Protein AF-A0A938CZS0-F1 (afdb_monomer)

Sequence (83 aa):
MTSPATPYPSGSAAFPHRDLLGVGGLAPHEILYLLDEAEQWVEFNRLSQKHDDRLAGLTVINAFFENSTRTLLSFEIAGKRLG

Mean predicted aligned error: 5.03 Å

pLDDT: mean 90.55, std 10.77, range [39.03, 97.62]

Structure (mmCIF, N/CA/C/O backbone):
data_AF-A0A938CZS0-F1
#
_entry.id   AF-A0A938CZS0-F1
#
loop_
_atom_site.group_PDB
_atom_site.id
_atom_site.type_symbol
_atom_site.label_atom_id
_atom_site.label_alt_id
_atom_site.label_comp_id
_atom_site.label_asym_id
_atom_site.label_entity_id
_atom_site.label_seq_id
_atom_site.pdbx_PDB_ins_code
_atom_site.Cartn_x
_atom_site.Cartn_y
_atom_site.Cartn_z
_atom_site.occupancy
_atom_site.B_iso_or_equiv
_atom_site.auth_seq_id
_atom_site.auth_comp_id
_atom_site.auth_asym_id
_atom_site.auth_atom_id
_atom_site.pdbx_PDB_model_num
ATOM 1 N N . MET A 1 1 ? -21.685 18.808 -19.685 1.00 39.03 1 MET A N 1
ATOM 2 C CA . MET A 1 1 ? -20.579 18.804 -18.708 1.00 39.03 1 MET A CA 1
ATOM 3 C C . MET A 1 1 ? -19.830 17.502 -18.904 1.00 39.03 1 MET A C 1
ATOM 5 O O . MET A 1 1 ? -20.337 16.456 -18.530 1.00 39.03 1 MET A O 1
ATOM 9 N N . THR A 1 2 ? -18.729 17.542 -19.646 1.00 42.53 2 THR A N 1
ATOM 10 C CA . THR A 1 2 ? -17.942 16.362 -20.018 1.00 42.53 2 THR A CA 1
ATOM 11 C C . THR A 1 2 ? -17.124 15.939 -18.803 1.00 42.53 2 THR A C 1
ATOM 13 O O . THR A 1 2 ? -16.302 16.719 -18.330 1.00 42.53 2 THR A O 1
ATOM 16 N N . SER A 1 3 ? -17.372 14.741 -18.273 1.00 50.91 3 SER A N 1
ATOM 17 C CA . SER A 1 3 ? -16.456 14.115 -17.314 1.00 50.91 3 SER A CA 1
ATOM 18 C C . SER A 1 3 ? -15.073 14.045 -17.976 1.00 50.91 3 SER A C 1
ATOM 20 O O . SER A 1 3 ? -15.025 13.660 -19.151 1.00 50.91 3 SER A O 1
ATOM 22 N N . PRO A 1 4 ? -13.965 14.439 -17.320 1.00 60.09 4 PRO A N 1
ATOM 23 C CA . PRO A 1 4 ? -12.652 14.212 -17.905 1.00 60.09 4 PRO A CA 1
ATOM 24 C C . PRO A 1 4 ? -12.502 12.705 -18.126 1.00 60.09 4 PRO A C 1
ATOM 26 O O . PRO A 1 4 ? -12.789 11.912 -17.229 1.00 60.09 4 PRO A O 1
ATOM 29 N N . ALA A 1 5 ? -12.134 12.308 -19.343 1.00 74.12 5 ALA A N 1
ATOM 30 C CA . ALA A 1 5 ? -11.800 10.922 -19.619 1.00 74.12 5 ALA A CA 1
ATOM 31 C C . ALA A 1 5 ? -10.585 10.571 -18.754 1.00 74.12 5 ALA A C 1
ATOM 33 O O . ALA A 1 5 ? -9.532 11.198 -18.889 1.00 74.12 5 ALA A O 1
ATOM 34 N N . THR A 1 6 ? -10.746 9.630 -17.829 1.00 81.69 6 THR A N 1
ATOM 35 C CA . THR A 1 6 ? -9.645 9.143 -17.002 1.00 81.69 6 THR A CA 1
ATOM 36 C C . THR A 1 6 ? -8.566 8.530 -17.902 1.00 81.69 6 THR A C 1
ATOM 38 O O . THR A 1 6 ? -8.897 7.881 -18.898 1.00 81.69 6 THR A O 1
ATOM 41 N N . PRO A 1 7 ? -7.269 8.735 -17.605 1.00 91.62 7 PRO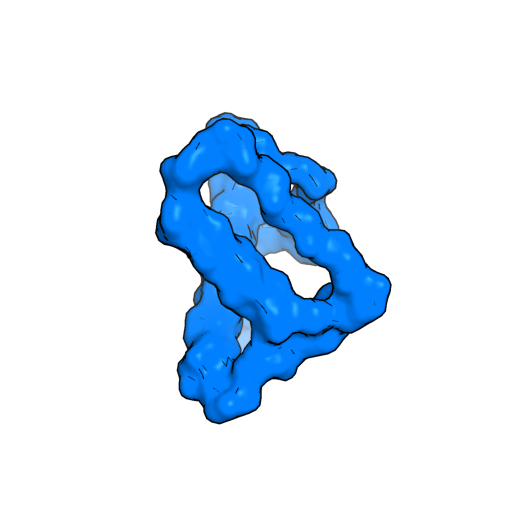 A N 1
ATOM 42 C CA . PRO A 1 7 ? -6.173 8.333 -18.490 1.00 91.62 7 PRO A CA 1
ATOM 43 C C . PRO A 1 7 ? -5.863 6.823 -18.446 1.00 91.62 7 PRO A C 1
ATOM 45 O O . PRO A 1 7 ? -4.826 6.397 -18.950 1.00 91.62 7 PRO A O 1
ATOM 48 N N . TYR A 1 8 ? -6.738 6.016 -17.844 1.00 95.06 8 TYR A N 1
ATOM 49 C CA . TYR A 1 8 ? -6.620 4.568 -17.675 1.00 95.06 8 TYR A CA 1
ATOM 50 C C . TYR A 1 8 ? -7.938 3.868 -18.048 1.00 95.06 8 TYR A C 1
ATOM 52 O O . TYR A 1 8 ? -9.013 4.463 -17.936 1.00 95.06 8 TYR A O 1
ATOM 60 N N . PRO A 1 9 ? -7.878 2.608 -18.517 1.00 93.75 9 PRO A N 1
ATOM 61 C CA . PRO A 1 9 ? -9.069 1.828 -18.849 1.00 93.75 9 PRO A CA 1
ATOM 62 C C . PRO A 1 9 ? -9.918 1.539 -17.599 1.00 93.75 9 PRO A C 1
ATOM 64 O O . PRO A 1 9 ? -9.451 1.656 -16.474 1.00 93.75 9 PRO A O 1
ATOM 67 N N . SER A 1 10 ? -11.185 1.162 -17.780 1.00 90.81 10 SER A N 1
ATOM 68 C CA . SER A 1 10 ? -12.099 0.900 -16.659 1.00 90.81 10 SER A CA 1
ATOM 69 C C . SER A 1 10 ? -11.942 -0.505 -16.064 1.00 90.81 10 SER A C 1
ATOM 71 O O . SER A 1 10 ? -11.576 -1.458 -16.755 1.00 90.81 10 SER A O 1
ATOM 73 N N . GLY A 1 11 ? -12.322 -0.654 -14.792 1.00 88.75 11 GLY A N 1
ATOM 74 C CA . GLY A 1 11 ? -12.356 -1.945 -14.103 1.00 88.75 11 GLY A CA 1
ATOM 75 C C . GLY A 1 11 ? -10.961 -2.528 -13.872 1.00 88.75 11 GLY A C 1
ATOM 76 O O . GLY A 1 11 ? -9.992 -1.797 -13.696 1.00 88.75 11 GLY A O 1
ATOM 77 N N . SER A 1 12 ? -10.845 -3.857 -13.895 1.00 89.94 12 SER A N 1
ATOM 78 C CA . SER A 1 12 ? -9.573 -4.553 -13.645 1.00 89.94 12 SER A CA 1
ATOM 79 C C . SER A 1 12 ? -8.491 -4.265 -14.687 1.00 89.94 12 SER A C 1
ATOM 81 O O . SER A 1 12 ? -7.319 -4.498 -14.420 1.00 89.94 12 SER A O 1
ATOM 83 N N . ALA A 1 13 ? -8.851 -3.736 -15.859 1.00 93.62 13 ALA A N 1
ATOM 84 C CA . ALA A 1 13 ? -7.870 -3.328 -16.856 1.00 93.62 13 ALA A CA 1
ATOM 85 C C . ALA A 1 13 ? -7.023 -2.129 -16.390 1.00 93.62 13 ALA A C 1
ATOM 87 O O . ALA A 1 13 ? -5.932 -1.945 -16.917 1.00 93.62 13 ALA A O 1
ATOM 88 N N . ALA A 1 14 ? -7.506 -1.324 -15.430 1.00 95.62 14 ALA A N 1
ATOM 89 C CA . ALA A 1 14 ? -6.773 -0.170 -14.895 1.00 95.62 14 ALA A CA 1
ATOM 90 C C . ALA A 1 14 ? -5.524 -0.581 -14.100 1.00 95.62 14 ALA A C 1
ATOM 92 O O . ALA A 1 14 ? -4.545 0.160 -14.034 1.00 95.62 14 ALA A O 1
ATOM 93 N N . PHE A 1 15 ? -5.585 -1.7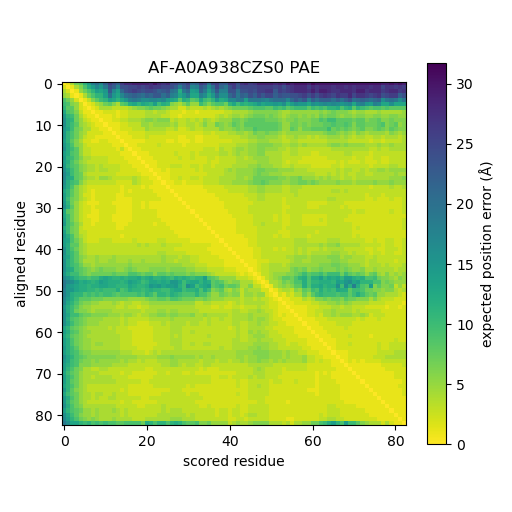69 -13.493 1.00 96.38 15 PHE A N 1
ATOM 94 C CA . PHE A 1 15 ? -4.497 -2.402 -12.764 1.00 96.38 15 PHE A CA 1
ATOM 95 C C . PHE A 1 15 ? -4.670 -3.931 -12.840 1.00 96.38 15 PHE A C 1
ATOM 97 O O . PHE A 1 15 ? -5.302 -4.530 -11.966 1.00 96.38 15 PHE A O 1
ATOM 104 N N . PRO A 1 16 ? -4.156 -4.582 -13.899 1.00 94.75 16 PRO A N 1
ATOM 105 C CA . PRO A 1 16 ? -4.363 -6.008 -14.153 1.00 94.75 16 PRO A CA 1
ATOM 106 C C . PRO A 1 16 ? -3.461 -6.915 -13.302 1.00 94.75 16 PRO A C 1
ATOM 108 O O . PRO A 1 16 ? -3.561 -8.142 -13.385 1.00 94.75 16 PRO A O 1
ATOM 111 N N . HIS A 1 17 ? -2.558 -6.337 -12.504 1.00 94.50 17 HIS A N 1
ATOM 112 C CA . HIS A 1 17 ? -1.604 -7.087 -11.694 1.00 94.50 17 HIS A CA 1
ATOM 113 C C . HIS A 1 17 ? -2.276 -7.670 -10.456 1.00 94.50 17 HIS A C 1
ATOM 115 O O . HIS A 1 17 ? -2.894 -6.958 -9.667 1.00 94.50 17 HIS A O 1
ATOM 121 N N . ARG A 1 18 ? -2.090 -8.974 -10.250 1.00 93.81 18 ARG A N 1
ATOM 122 C CA . ARG A 1 18 ? -2.490 -9.639 -9.005 1.00 93.81 18 ARG A CA 1
ATOM 123 C C . ARG A 1 18 ? -1.557 -9.291 -7.843 1.00 93.81 18 ARG A C 1
ATOM 125 O O . ARG A 1 18 ? -2.029 -9.121 -6.725 1.00 93.81 18 ARG A O 1
ATOM 132 N N . ASP A 1 19 ? -0.258 -9.194 -8.121 1.00 95.00 19 ASP A N 1
ATOM 133 C CA . ASP A 1 19 ? 0.805 -8.983 -7.137 1.00 95.00 19 ASP A CA 1
ATOM 134 C C . ASP A 1 19 ? 1.600 -7.708 -7.483 1.00 95.00 19 ASP A C 1
ATOM 136 O O . ASP A 1 19 ? 1.894 -7.460 -8.652 1.00 95.00 19 ASP A O 1
ATOM 140 N N . LEU A 1 20 ? 1.991 -6.911 -6.478 1.00 94.81 20 LEU A N 1
ATOM 141 C CA . LEU A 1 20 ? 2.824 -5.710 -6.651 1.00 94.81 20 LEU A CA 1
ATOM 142 C C . LEU A 1 20 ? 4.213 -5.931 -6.032 1.00 94.81 20 LEU A C 1
ATOM 144 O O . LEU A 1 20 ? 4.435 -5.661 -4.854 1.00 94.81 20 LEU A O 1
ATOM 148 N N . LEU A 1 21 ? 5.153 -6.433 -6.838 1.00 95.06 21 LEU A N 1
ATOM 149 C CA . LEU A 1 21 ? 6.527 -6.749 -6.403 1.00 95.06 21 LEU A CA 1
ATOM 150 C C . LEU A 1 21 ? 7.507 -5.572 -6.558 1.00 95.06 21 LEU A C 1
ATOM 152 O O . LEU A 1 21 ? 8.612 -5.596 -6.021 1.00 95.06 21 LEU A O 1
ATOM 156 N N . GLY A 1 22 ? 7.116 -4.543 -7.309 1.00 94.62 22 GLY A N 1
ATOM 157 C CA . GLY A 1 22 ? 7.916 -3.352 -7.566 1.00 94.62 22 GLY A CA 1
ATOM 158 C C . GLY A 1 22 ? 7.261 -2.452 -8.610 1.00 94.62 22 GLY A C 1
ATOM 159 O O . GLY A 1 22 ? 6.327 -2.860 -9.294 1.00 94.62 22 GLY A O 1
ATOM 160 N N . VAL A 1 23 ? 7.759 -1.222 -8.744 1.00 96.00 23 VAL A N 1
ATOM 161 C CA . VAL A 1 23 ? 7.158 -0.206 -9.633 1.00 96.00 23 VAL A CA 1
ATOM 162 C C . VAL A 1 23 ? 7.720 -0.208 -11.057 1.00 96.00 23 VAL A C 1
ATOM 164 O O . VAL A 1 23 ? 7.116 0.369 -11.951 1.00 96.00 23 VAL A O 1
ATOM 167 N N . GLY A 1 24 ? 8.867 -0.857 -11.293 1.00 96.31 24 GLY A N 1
ATOM 168 C CA . GLY A 1 24 ? 9.564 -0.804 -12.587 1.00 96.31 24 GLY A CA 1
ATOM 169 C C . GLY A 1 24 ? 8.825 -1.479 -13.750 1.00 96.31 24 GLY A C 1
ATOM 170 O O . GLY A 1 24 ? 9.128 -1.187 -14.901 1.00 96.31 24 GLY A O 1
ATOM 171 N N . GLY A 1 25 ? 7.869 -2.365 -13.455 1.00 92.75 25 GLY A N 1
ATOM 172 C CA . GLY A 1 25 ? 7.027 -3.027 -14.456 1.00 92.75 25 GLY A CA 1
ATOM 173 C C . GLY A 1 25 ? 5.692 -2.330 -14.719 1.00 92.75 25 GLY A C 1
ATOM 174 O O . GLY A 1 25 ? 4.936 -2.813 -15.556 1.00 92.75 25 GLY A O 1
ATOM 175 N N . LEU A 1 26 ? 5.389 -1.235 -14.013 1.00 96.88 26 LEU A N 1
ATOM 176 C CA . LEU A 1 26 ? 4.109 -0.552 -14.157 1.00 96.88 26 LEU A CA 1
ATOM 177 C C . LEU A 1 26 ? 4.102 0.345 -15.394 1.00 96.88 26 LEU A C 1
ATOM 179 O O . LEU A 1 26 ? 5.021 1.136 -15.624 1.00 96.88 26 LEU A O 1
ATOM 183 N N . ALA A 1 27 ? 3.026 0.265 -16.169 1.00 96.25 27 ALA A N 1
ATOM 184 C CA . ALA A 1 27 ? 2.749 1.229 -17.215 1.00 96.25 27 ALA A CA 1
ATOM 185 C C . ALA A 1 27 ? 2.371 2.590 -16.593 1.00 96.25 27 ALA A C 1
ATOM 187 O O . ALA A 1 27 ? 1.776 2.643 -15.514 1.00 96.25 27 ALA A O 1
ATOM 188 N N . PRO A 1 28 ? 2.631 3.718 -17.281 1.00 96.44 28 PRO A N 1
ATOM 189 C CA . PRO A 1 28 ? 2.316 5.042 -16.742 1.00 96.44 28 PRO A CA 1
ATOM 190 C C . PRO A 1 28 ? 0.852 5.216 -16.312 1.00 96.44 28 PRO A C 1
ATOM 192 O O . PRO A 1 28 ? 0.585 5.844 -15.292 1.00 96.44 28 PRO A O 1
ATOM 195 N N . HIS A 1 29 ? -0.098 4.634 -17.050 1.00 96.69 29 HIS A N 1
ATOM 196 C CA . HIS A 1 29 ? -1.521 4.730 -16.714 1.00 96.69 29 HIS A CA 1
ATOM 197 C C . 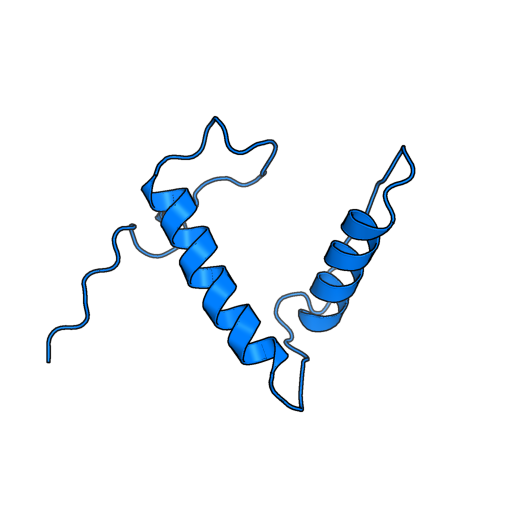HIS A 1 29 ? -1.891 3.951 -15.443 1.00 96.69 29 HIS A C 1
ATOM 199 O O . HIS A 1 29 ? -2.784 4.378 -14.721 1.00 96.69 29 HIS A O 1
ATOM 205 N N . GLU A 1 30 ? -1.189 2.856 -15.138 1.00 97.00 30 GLU A N 1
ATOM 206 C CA . GLU A 1 30 ? -1.397 2.065 -13.917 1.00 97.00 30 GLU A CA 1
ATOM 207 C C . GLU A 1 30 ? -0.929 2.849 -12.686 1.00 97.00 30 GLU A C 1
ATOM 209 O O . GLU A 1 30 ? -1.575 2.831 -11.642 1.00 97.00 30 GLU A O 1
ATOM 214 N N . ILE A 1 31 ? 0.170 3.601 -12.821 1.00 96.56 31 ILE A N 1
ATOM 215 C CA . ILE A 1 31 ? 0.651 4.508 -11.771 1.00 96.56 31 ILE A CA 1
ATOM 216 C C . ILE A 1 31 ? -0.367 5.628 -11.539 1.00 96.56 31 ILE A C 1
ATOM 218 O O . ILE A 1 31 ? -0.706 5.910 -10.393 1.00 96.56 31 ILE A O 1
ATOM 222 N N . LEU A 1 32 ? -0.871 6.249 -12.611 1.00 96.38 32 LEU A N 1
ATOM 223 C CA . LEU A 1 32 ? -1.895 7.293 -12.505 1.00 96.38 32 LEU A CA 1
ATOM 224 C C . LEU A 1 32 ? -3.171 6.766 -11.842 1.00 96.38 32 LEU A C 1
ATOM 226 O O . LEU A 1 32 ? -3.707 7.431 -10.964 1.00 96.38 32 LEU A O 1
ATOM 230 N N . TYR A 1 33 ? -3.604 5.556 -12.197 1.00 96.25 33 TYR A N 1
ATOM 231 C CA . TYR A 1 33 ? -4.732 4.896 -11.546 1.00 96.25 33 TYR A CA 1
ATOM 232 C C . TYR A 1 33 ? -4.516 4.733 -10.035 1.00 96.25 33 TYR A C 1
ATOM 234 O O . TYR A 1 33 ? -5.376 5.117 -9.248 1.00 96.25 33 TYR A O 1
ATOM 242 N N . LEU A 1 34 ? -3.352 4.225 -9.609 1.00 95.56 34 LEU A N 1
ATOM 243 C CA . LEU A 1 34 ? -3.038 4.069 -8.183 1.00 95.56 34 LEU A CA 1
ATOM 244 C C . LEU A 1 34 ? -3.013 5.408 -7.430 1.00 95.56 34 LEU A C 1
ATOM 246 O O . LEU A 1 34 ? -3.433 5.465 -6.275 1.00 95.56 34 LEU A O 1
ATOM 250 N N . LEU A 1 35 ? -2.509 6.473 -8.061 1.00 95.75 35 LEU A N 1
ATOM 251 C CA . LEU A 1 35 ? -2.466 7.811 -7.465 1.00 95.75 35 LEU A CA 1
ATOM 252 C C . LEU A 1 35 ? -3.870 8.419 -7.322 1.00 95.75 35 LEU A C 1
ATOM 254 O O . LEU A 1 35 ? -4.181 8.963 -6.264 1.00 95.75 35 LEU A O 1
ATOM 258 N N . ASP A 1 36 ? -4.724 8.273 -8.335 1.00 94.75 36 ASP A N 1
ATOM 259 C CA . ASP A 1 36 ? -6.114 8.741 -8.283 1.00 94.75 36 ASP A CA 1
ATOM 260 C C . ASP A 1 36 ? -6.939 7.971 -7.236 1.00 94.75 36 ASP A C 1
ATOM 262 O O . ASP A 1 36 ? -7.715 8.566 -6.486 1.00 94.75 36 ASP A O 1
ATOM 266 N N . GLU A 1 37 ? -6.753 6.650 -7.131 1.00 92.88 37 GLU A N 1
ATOM 267 C CA . GLU A 1 37 ? -7.371 5.844 -6.072 1.00 92.88 37 GLU A CA 1
ATOM 268 C C . GLU A 1 37 ? -6.885 6.275 -4.681 1.00 92.88 37 GLU A C 1
ATOM 270 O O . GLU A 1 37 ? -7.679 6.365 -3.742 1.00 92.88 37 GLU A O 1
ATOM 275 N N . ALA A 1 38 ? -5.595 6.595 -4.529 1.00 94.31 38 ALA A N 1
ATOM 276 C CA . ALA A 1 38 ? -5.043 7.051 -3.255 1.00 94.31 38 ALA A CA 1
ATOM 277 C C . ALA A 1 38 ? -5.674 8.369 -2.771 1.00 94.31 38 ALA A C 1
ATOM 279 O O . ALA A 1 38 ? -5.897 8.517 -1.567 1.00 94.31 38 ALA A O 1
ATOM 280 N N . GLU A 1 39 ? -6.010 9.296 -3.674 1.00 93.69 39 GLU A N 1
ATOM 281 C CA . GLU A 1 39 ? -6.638 10.578 -3.319 1.00 93.69 39 GLU A CA 1
ATOM 282 C C . GLU A 1 39 ? -8.006 10.379 -2.642 1.00 93.69 39 GLU A C 1
ATOM 284 O O . GLU A 1 39 ? -8.321 11.026 -1.641 1.00 93.69 39 GLU A O 1
ATOM 289 N N . GLN A 1 40 ? -8.791 9.397 -3.097 1.00 90.06 40 GLN A N 1
ATOM 290 C CA . GLN A 1 40 ? -10.072 9.050 -2.468 1.00 90.06 40 GLN A CA 1
ATOM 291 C C . GLN A 1 40 ? -9.876 8.608 -1.009 1.00 90.06 40 GLN A C 1
ATOM 293 O O . GLN A 1 40 ? -10.641 8.992 -0.119 1.00 90.06 40 GLN A O 1
ATOM 298 N N . TRP A 1 41 ? -8.810 7.849 -0.739 1.00 89.94 41 TRP A N 1
ATOM 299 C CA . TRP A 1 41 ? -8.469 7.407 0.613 1.00 89.94 41 TRP A CA 1
ATOM 300 C C . TRP A 1 41 ? -7.914 8.532 1.485 1.00 89.94 41 TRP A C 1
ATOM 302 O O . TRP A 1 41 ? -8.102 8.508 2.704 1.00 89.94 41 TRP A O 1
ATOM 312 N N . VAL A 1 42 ? -7.254 9.536 0.903 1.00 90.44 42 VAL A N 1
ATOM 313 C CA . VAL A 1 42 ? -6.849 10.746 1.632 1.00 90.44 42 VAL A CA 1
ATOM 314 C C . VAL A 1 42 ? -8.080 11.471 2.167 1.00 90.44 42 VAL A C 1
ATOM 316 O O . VAL A 1 42 ? -8.126 11.770 3.364 1.00 90.44 42 VAL A O 1
ATOM 319 N N . GLU A 1 43 ? -9.091 11.691 1.327 1.00 88.56 43 GLU A N 1
ATOM 320 C CA . GLU A 1 43 ? -10.331 12.350 1.745 1.00 88.56 43 GLU A CA 1
ATOM 321 C C . GLU A 1 43 ? -11.123 11.501 2.747 1.00 88.56 43 GLU A C 1
ATOM 323 O O . GLU A 1 43 ? -11.530 12.008 3.794 1.00 88.56 43 GLU A O 1
ATOM 328 N N . PHE A 1 44 ? -11.241 10.189 2.515 1.00 87.56 44 PHE A N 1
ATOM 329 C CA . PHE A 1 44 ? -11.846 9.255 3.473 1.00 87.56 44 PHE A CA 1
ATOM 330 C C . PHE A 1 44 ? -11.187 9.339 4.858 1.00 87.56 44 PHE A C 1
ATOM 332 O O . PHE A 1 44 ? -11.857 9.410 5.888 1.00 87.56 44 PHE A O 1
ATOM 339 N N . ASN A 1 45 ? -9.855 9.420 4.906 1.00 85.06 45 ASN A N 1
ATOM 340 C CA . ASN A 1 45 ? -9.105 9.492 6.158 1.00 85.06 45 ASN A CA 1
ATOM 341 C C . ASN A 1 45 ? -9.314 10.796 6.946 1.00 85.06 45 ASN A C 1
ATOM 343 O O . ASN A 1 45 ? -8.935 10.853 8.126 1.00 85.06 45 ASN A O 1
ATOM 347 N N . ARG A 1 46 ? -9.896 11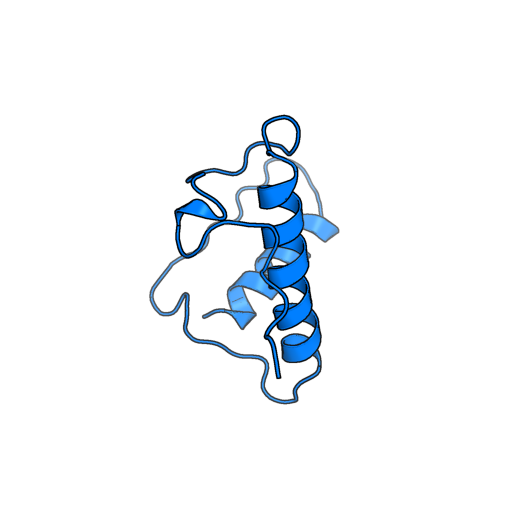.832 6.331 1.00 88.12 46 ARG A N 1
ATOM 348 C CA . ARG A 1 46 ? -10.275 13.089 6.995 1.00 88.12 46 ARG A CA 1
ATOM 349 C C . ARG A 1 46 ? -11.661 13.024 7.639 1.00 88.12 46 ARG A C 1
ATOM 351 O O . ARG A 1 46 ? -11.945 13.846 8.507 1.00 88.12 46 ARG A O 1
ATOM 358 N N . LEU A 1 47 ? -12.493 12.050 7.269 1.00 87.56 47 LEU A N 1
ATOM 359 C CA . LEU A 1 47 ? -13.827 11.866 7.839 1.00 87.56 47 LEU A CA 1
ATOM 360 C C . LEU A 1 47 ? -13.760 11.413 9.307 1.00 87.56 47 LEU A C 1
ATOM 362 O O . LEU A 1 47 ? -12.755 10.877 9.778 1.00 87.56 47 LEU A O 1
ATOM 366 N N . SER A 1 48 ? -14.840 11.633 10.058 1.00 82.62 48 SER A N 1
ATOM 367 C CA . SER A 1 48 ? -14.946 11.197 11.459 1.00 82.62 48 SER A CA 1
ATOM 368 C C . SER A 1 48 ? -15.098 9.679 11.585 1.00 82.62 48 SER A C 1
ATOM 370 O O . SER A 1 48 ? -14.552 9.081 12.511 1.00 82.62 48 SER A O 1
ATOM 372 N N . GLN A 1 49 ? -15.796 9.055 10.635 1.00 82.62 49 GLN A N 1
ATOM 373 C CA . GLN A 1 49 ? -15.903 7.607 10.497 1.00 82.62 49 GLN A CA 1
ATOM 374 C C . GLN A 1 49 ? -14.878 7.134 9.465 1.00 82.62 49 GLN A C 1
ATOM 376 O O . GLN A 1 49 ? -14.934 7.539 8.309 1.00 82.62 49 GLN A O 1
ATOM 381 N N . LYS A 1 50 ? -13.921 6.312 9.906 1.00 81.06 50 LYS A N 1
ATOM 382 C CA . LYS A 1 50 ? -12.767 5.855 9.108 1.00 81.06 50 LYS A CA 1
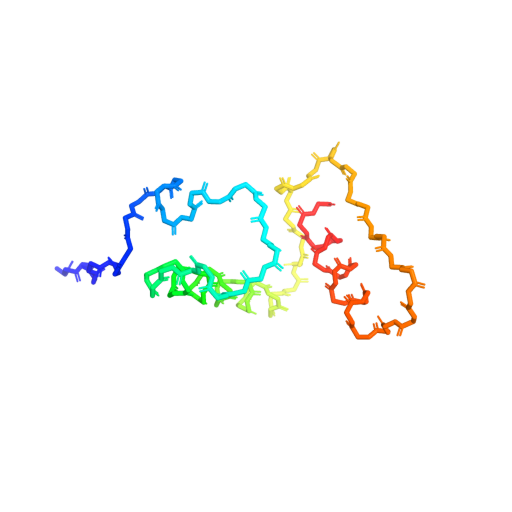ATOM 383 C C . LYS A 1 50 ? -12.765 4.336 8.936 1.00 81.06 50 LYS A C 1
ATOM 385 O O . LYS A 1 50 ? -11.708 3.715 9.029 1.00 81.06 50 LYS A O 1
ATOM 390 N N . HIS A 1 51 ? -13.951 3.758 8.791 1.00 83.25 51 HIS A N 1
ATOM 391 C CA . HIS A 1 51 ? -14.151 2.326 8.620 1.00 83.25 51 HIS A CA 1
ATOM 392 C C . HIS A 1 51 ? -14.947 2.071 7.338 1.00 83.25 51 HIS A C 1
ATOM 394 O O . HIS A 1 51 ? -15.943 2.746 7.084 1.00 83.25 51 HIS A O 1
ATOM 400 N N . ASP A 1 52 ? -14.440 1.152 6.533 1.00 86.50 52 ASP A N 1
ATOM 401 C CA . ASP A 1 52 ? -14.995 0.616 5.295 1.00 86.50 52 ASP A CA 1
ATOM 402 C C . ASP A 1 52 ? -14.996 -0.923 5.446 1.00 86.50 52 ASP A C 1
ATOM 404 O O . ASP A 1 52 ? -14.219 -1.446 6.241 1.00 86.50 52 ASP A O 1
ATOM 408 N N . ASP A 1 53 ? -15.877 -1.638 4.741 1.00 91.38 53 ASP A N 1
ATOM 409 C CA . ASP A 1 53 ? -16.078 -3.094 4.887 1.00 91.38 53 ASP A CA 1
ATOM 410 C C . ASP A 1 53 ? -15.499 -3.913 3.711 1.00 91.38 53 ASP A C 1
ATOM 412 O O . ASP A 1 53 ? -15.763 -5.112 3.588 1.00 91.38 53 ASP A O 1
ATOM 416 N N . ARG A 1 54 ? -14.718 -3.307 2.805 1.00 90.69 54 ARG A N 1
ATOM 417 C CA . ARG A 1 54 ? -14.157 -3.985 1.614 1.00 90.69 54 ARG A CA 1
ATOM 418 C C . ARG A 1 54 ? -13.316 -5.225 1.930 1.00 90.69 54 ARG A C 1
ATOM 420 O O . ARG A 1 54 ? -13.219 -6.109 1.080 1.00 90.69 54 ARG A O 1
ATOM 427 N N . LEU A 1 55 ? -12.695 -5.291 3.104 1.00 93.88 55 LEU A N 1
ATOM 428 C CA . LEU A 1 55 ? -11.898 -6.427 3.575 1.00 93.88 55 LEU A CA 1
ATOM 429 C C . LEU A 1 55 ? -12.599 -7.238 4.677 1.00 93.88 55 LEU A C 1
ATOM 431 O O . LEU A 1 55 ? -11.983 -8.140 5.245 1.00 93.88 55 LEU A O 1
ATOM 435 N N . ALA A 1 56 ? -13.875 -6.970 4.971 1.00 93.94 56 ALA A N 1
ATOM 436 C CA . ALA A 1 56 ? -14.607 -7.667 6.022 1.00 93.94 56 ALA A CA 1
ATOM 437 C C . ALA A 1 56 ? -14.588 -9.195 5.814 1.00 93.94 56 ALA A C 1
ATOM 439 O O . ALA A 1 56 ? -14.910 -9.717 4.745 1.00 93.94 56 ALA A O 1
ATOM 440 N N . GLY A 1 57 ? -14.194 -9.926 6.860 1.00 94.06 57 GLY A N 1
ATOM 441 C CA . GLY A 1 57 ? -14.062 -11.387 6.830 1.00 94.06 57 GLY A CA 1
ATOM 442 C C . GLY A 1 57 ? -12.780 -11.912 6.170 1.00 94.06 57 GLY A C 1
ATOM 443 O O . GLY A 1 57 ? -12.574 -13.126 6.147 1.00 94.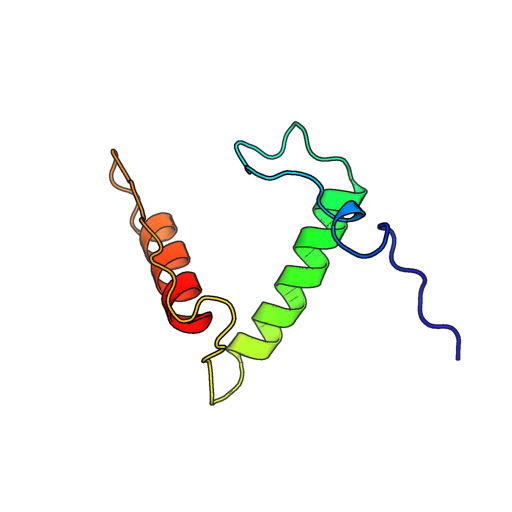06 57 GLY A O 1
ATOM 444 N N . LEU A 1 58 ? -11.901 -11.037 5.671 1.00 95.56 58 LEU A N 1
ATOM 445 C CA . LEU A 1 58 ? -10.578 -11.406 5.169 1.00 95.56 58 LEU A CA 1
ATOM 446 C C . LEU A 1 58 ? -9.515 -11.251 6.264 1.00 95.56 58 LEU A C 1
ATOM 448 O O . LEU A 1 58 ? -9.623 -10.426 7.165 1.00 95.56 58 LEU A O 1
ATOM 452 N N . THR A 1 59 ? -8.454 -12.057 6.189 1.00 94.62 59 THR A N 1
ATOM 453 C CA . THR A 1 59 ? -7.275 -11.923 7.059 1.00 94.62 59 THR A CA 1
ATOM 454 C C . THR A 1 59 ? -6.114 -11.354 6.254 1.00 94.62 59 THR A C 1
ATOM 456 O O . THR A 1 59 ? -5.666 -11.977 5.292 1.00 94.62 59 THR A O 1
ATOM 459 N N . VAL A 1 60 ? -5.602 -10.192 6.663 1.00 93.94 60 VAL A N 1
ATOM 460 C CA . VAL A 1 60 ? -4.411 -9.564 6.071 1.00 93.94 60 VAL A CA 1
ATOM 461 C C . VAL A 1 60 ? -3.185 -9.913 6.914 1.00 93.94 60 VAL A C 1
ATOM 463 O O . VAL A 1 60 ? -3.166 -9.664 8.118 1.00 93.94 60 VAL A O 1
ATOM 466 N N . ILE A 1 61 ? -2.154 -10.490 6.290 1.00 95.50 61 ILE A N 1
A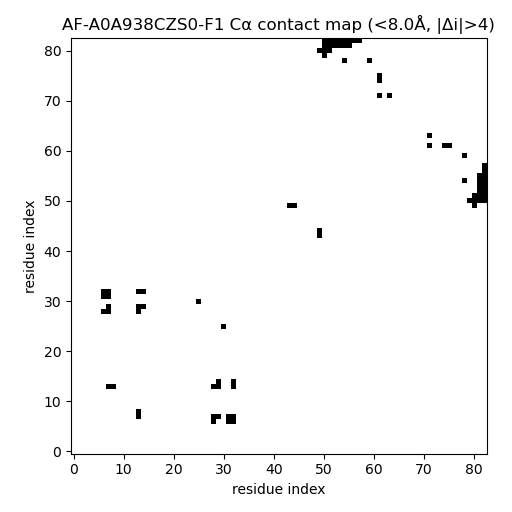TOM 467 C CA . ILE A 1 61 ? -0.924 -10.921 6.970 1.00 95.50 61 ILE A CA 1
ATOM 468 C C . ILE A 1 61 ? 0.236 -10.000 6.578 1.00 95.50 61 ILE A C 1
ATOM 470 O O . ILE A 1 61 ? 0.630 -9.955 5.415 1.00 95.50 61 ILE A O 1
ATOM 474 N N . ASN A 1 62 ? 0.829 -9.326 7.566 1.00 95.81 62 ASN A N 1
ATOM 475 C CA . ASN A 1 62 ? 2.040 -8.520 7.399 1.00 95.81 62 ASN A CA 1
ATOM 476 C C . ASN A 1 62 ? 3.286 -9.351 7.749 1.00 95.81 62 ASN A C 1
ATOM 478 O O . ASN A 1 62 ? 3.615 -9.513 8.923 1.00 95.81 62 ASN A O 1
ATOM 482 N N . ALA A 1 63 ? 3.992 -9.870 6.742 1.00 96.06 63 ALA A N 1
ATOM 483 C CA . ALA A 1 63 ? 5.196 -10.684 6.930 1.00 96.06 63 ALA A CA 1
ATOM 484 C C . ALA A 1 63 ? 6.482 -9.859 6.719 1.00 96.06 63 ALA A C 1
ATOM 486 O O . ALA A 1 63 ? 6.959 -9.715 5.595 1.00 96.06 63 ALA A O 1
ATOM 487 N N . PHE A 1 64 ? 7.049 -9.324 7.805 1.00 95.56 64 PHE A N 1
ATOM 488 C CA . PHE A 1 64 ? 8.314 -8.577 7.797 1.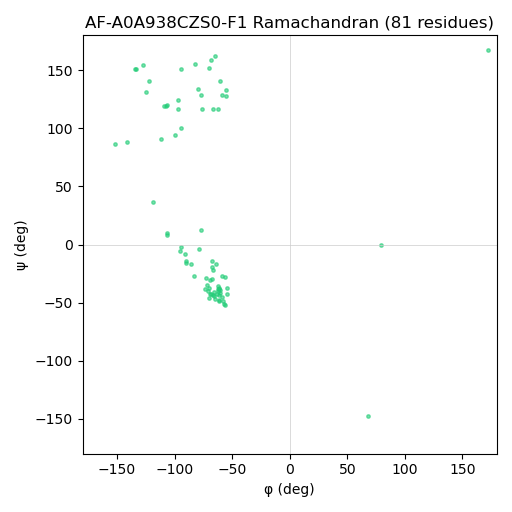00 95.56 64 PHE A CA 1
ATOM 489 C C . PHE A 1 64 ? 9.430 -9.407 8.437 1.00 95.56 64 PHE A C 1
ATOM 491 O O . PHE A 1 64 ? 9.354 -9.749 9.614 1.00 95.56 64 PHE A O 1
ATOM 498 N N . PHE A 1 65 ? 10.478 -9.707 7.668 1.00 96.25 65 PHE A N 1
ATOM 499 C CA . PHE A 1 65 ? 11.661 -10.444 8.145 1.00 96.25 65 PHE A CA 1
ATOM 500 C C . PHE A 1 65 ? 12.767 -9.521 8.677 1.00 96.25 65 PHE A C 1
ATOM 502 O O . PHE A 1 65 ? 13.734 -9.983 9.276 1.00 96.25 65 PHE A O 1
ATOM 509 N N . GLU A 1 66 ? 12.600 -8.214 8.484 1.00 97.62 66 GLU A N 1
ATOM 510 C CA . GLU A 1 66 ? 13.496 -7.162 8.948 1.00 97.62 66 GLU A CA 1
ATOM 511 C C . GLU A 1 66 ? 12.676 -6.029 9.574 1.00 97.62 66 GLU A C 1
ATOM 513 O O . GLU A 1 66 ? 11.529 -5.778 9.193 1.00 97.62 66 GLU A O 1
ATOM 518 N N . ASN A 1 67 ? 13.265 -5.323 10.541 1.00 95.81 67 ASN A N 1
ATOM 519 C CA . ASN A 1 67 ? 12.577 -4.247 11.249 1.00 95.81 67 ASN A CA 1
ATOM 520 C C . ASN A 1 67 ? 12.288 -3.060 10.316 1.00 95.81 67 ASN A C 1
ATOM 522 O O . ASN A 1 67 ? 13.205 -2.367 9.880 1.00 95.81 67 ASN A O 1
ATOM 526 N N . SER A 1 68 ? 11.003 -2.764 10.091 1.00 96.81 68 SER A N 1
ATOM 527 C CA . SER A 1 68 ? 10.557 -1.550 9.396 1.00 96.81 68 SER A CA 1
ATOM 528 C C . SER A 1 68 ? 9.290 -0.963 10.022 1.00 96.81 68 SER A C 1
ATOM 530 O O . SER A 1 68 ? 8.166 -1.249 9.609 1.00 96.81 68 SER A O 1
ATOM 532 N N . THR A 1 69 ? 9.468 -0.098 11.024 1.00 96.25 69 THR A N 1
ATOM 533 C CA . THR A 1 69 ? 8.359 0.473 11.806 1.00 96.25 69 THR A CA 1
ATOM 534 C C . THR A 1 69 ? 7.352 1.236 10.949 1.00 96.25 69 THR A C 1
ATOM 536 O O . THR A 1 69 ? 6.148 1.065 11.114 1.00 96.25 69 THR A O 1
ATOM 539 N N . ARG A 1 70 ? 7.826 2.087 10.027 1.00 97.56 70 ARG A N 1
ATOM 540 C CA . ARG A 1 70 ? 6.930 2.934 9.221 1.00 97.56 70 ARG A CA 1
ATOM 541 C C . ARG A 1 70 ? 6.096 2.113 8.246 1.00 97.56 70 ARG A C 1
ATOM 543 O O . ARG A 1 70 ? 4.906 2.375 8.121 1.00 97.56 70 ARG A O 1
ATOM 550 N N . THR A 1 71 ? 6.711 1.131 7.589 1.00 96.44 71 THR A N 1
ATOM 551 C CA . THR A 1 71 ? 6.026 0.287 6.606 1.00 96.44 71 THR A CA 1
ATOM 552 C C . THR A 1 71 ? 5.027 -0.640 7.290 1.00 96.44 71 THR A C 1
ATOM 554 O O . THR A 1 71 ? 3.879 -0.711 6.864 1.00 96.44 71 THR A O 1
ATOM 557 N N . LEU A 1 72 ? 5.417 -1.298 8.387 1.00 96.75 72 LEU A N 1
ATOM 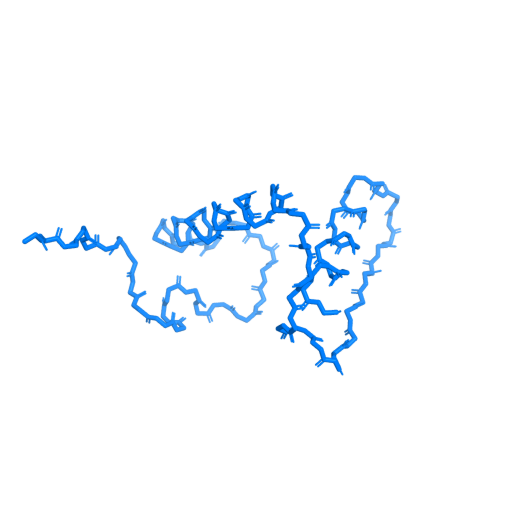558 C CA . LEU A 1 72 ? 4.499 -2.153 9.140 1.00 96.75 72 LEU A CA 1
ATOM 559 C C . LEU A 1 72 ? 3.270 -1.361 9.602 1.00 96.75 72 LEU A C 1
ATOM 561 O O . LEU A 1 72 ? 2.140 -1.741 9.304 1.00 96.75 72 LEU A O 1
ATOM 565 N N . LEU A 1 73 ? 3.494 -0.211 10.246 1.00 96.38 73 LEU A N 1
ATOM 566 C CA . LEU A 1 73 ? 2.408 0.615 10.763 1.00 96.38 73 LEU A CA 1
ATOM 567 C C . LEU A 1 73 ? 1.486 1.125 9.645 1.00 96.38 73 LEU A C 1
ATOM 569 O O . LEU A 1 73 ? 0.271 1.160 9.832 1.00 96.38 73 LEU A O 1
ATOM 573 N N . SER A 1 74 ? 2.024 1.497 8.477 1.00 95.62 74 SER A N 1
ATOM 574 C CA . SER A 1 74 ? 1.185 1.942 7.359 1.00 95.62 74 SER A CA 1
ATOM 575 C C . SER A 1 74 ? 0.251 0.839 6.857 1.00 95.62 74 SER A C 1
ATOM 577 O O . SER A 1 74 ? -0.927 1.114 6.631 1.00 95.62 74 SER A O 1
ATOM 579 N N . PHE A 1 75 ? 0.737 -0.403 6.739 1.00 96.19 75 PHE A N 1
ATOM 580 C CA . PHE A 1 75 ? -0.095 -1.535 6.314 1.00 96.19 75 PHE A CA 1
ATOM 581 C C . PHE A 1 75 ? -1.113 -1.940 7.387 1.00 96.19 75 PHE A C 1
ATOM 583 O O . PHE A 1 75 ? -2.269 -2.195 7.062 1.00 96.19 75 PHE A O 1
ATOM 590 N N . GLU A 1 76 ? -0.732 -1.942 8.668 1.00 95.06 76 GLU A N 1
ATOM 591 C CA . GLU A 1 76 ? -1.663 -2.225 9.770 1.00 95.06 76 GLU A CA 1
ATOM 592 C C . GLU A 1 76 ? -2.808 -1.209 9.851 1.00 95.06 76 GLU A C 1
ATOM 594 O O . GLU A 1 76 ? -3.963 -1.586 10.051 1.00 95.06 76 GLU A O 1
ATOM 599 N N . ILE A 1 77 ? -2.501 0.084 9.699 1.00 93.88 77 ILE A N 1
ATOM 600 C CA . ILE A 1 77 ? -3.514 1.144 9.713 1.00 93.88 77 ILE A CA 1
ATOM 601 C C . ILE A 1 77 ? -4.444 1.008 8.507 1.00 93.88 77 ILE A C 1
ATOM 603 O O . ILE A 1 77 ? -5.653 1.148 8.673 1.00 93.88 77 ILE A O 1
ATOM 607 N N . ALA A 1 78 ? -3.902 0.751 7.313 1.00 94.06 78 ALA A N 1
ATOM 608 C CA . ALA A 1 78 ? -4.709 0.574 6.110 1.00 94.06 78 ALA A CA 1
ATOM 609 C C . ALA A 1 78 ? -5.663 -0.622 6.246 1.00 94.06 78 ALA A C 1
ATOM 611 O O . ALA A 1 78 ? -6.859 -0.459 6.024 1.00 94.06 78 ALA A O 1
ATOM 612 N N . GLY A 1 79 ? -5.162 -1.778 6.701 1.00 93.25 79 GLY A N 1
ATOM 613 C CA . GLY A 1 79 ? -5.978 -2.972 6.937 1.00 93.25 79 GLY A CA 1
ATOM 614 C C . GLY A 1 79 ? -7.140 -2.700 7.893 1.00 93.25 79 GLY A C 1
ATOM 615 O O . GLY A 1 79 ? -8.287 -2.894 7.520 1.00 93.25 79 GLY A O 1
ATOM 616 N N . LYS A 1 80 ? -6.864 -2.119 9.071 1.00 90.75 80 LYS A N 1
ATOM 617 C CA . LYS A 1 80 ? -7.900 -1.782 10.072 1.00 90.75 80 LYS A CA 1
ATOM 618 C C . LYS A 1 80 ? -8.985 -0.825 9.567 1.00 90.75 80 LYS A C 1
ATOM 620 O O . LYS A 1 80 ? -10.075 -0.792 10.127 1.00 90.75 80 LYS A O 1
ATOM 625 N N . ARG A 1 81 ? -8.670 0.029 8.591 1.00 91.38 81 ARG A N 1
ATOM 626 C CA . ARG A 1 81 ? -9.628 0.999 8.039 1.00 91.38 81 ARG A CA 1
ATOM 627 C C . ARG A 1 81 ? -10.523 0.396 6.966 1.00 91.38 81 ARG A C 1
ATOM 629 O O . ARG A 1 81 ? -11.616 0.910 6.777 1.00 91.38 81 ARG A O 1
ATOM 636 N N . LEU A 1 82 ? -10.055 -0.639 6.275 1.00 92.12 82 LEU A N 1
ATOM 637 C CA . LEU A 1 82 ? -10.741 -1.252 5.138 1.00 92.12 82 LEU A CA 1
ATOM 638 C C . LEU A 1 82 ? -11.589 -2.478 5.507 1.00 92.12 82 LEU A C 1
ATOM 640 O O . LEU A 1 82 ? -12.253 -3.015 4.623 1.00 92.12 82 LEU A O 1
ATOM 644 N N . GLY A 1 83 ? -11.541 -2.935 6.758 1.00 78.00 83 GLY A N 1
ATOM 645 C CA . GLY A 1 83 ? -12.331 -4.059 7.268 1.00 78.00 83 GLY A CA 1
ATOM 646 C C . GLY A 1 83 ? -11.671 -4.689 8.478 1.00 78.00 83 GLY A C 1
ATOM 647 O O . GLY A 1 83 ? -10.604 -5.312 8.290 1.00 78.00 83 GLY A O 1
#

Solvent-accessible surface area (backbone atoms only — not comparable to full-atom values): 5367 Å² total; per-residue (Å²): 136,81,75,79,80,66,85,45,58,74,72,61,69,26,58,75,68,93,71,86,91,65,72,90,82,57,53,73,39,36,52,50,44,55,52,58,56,46,51,56,52,54,58,44,67,71,44,93,71,58,71,43,65,88,37,57,94,59,86,87,82,87,89,72,96,63,95,48,71,71,62,51,50,54,53,55,53,52,47,64,27,33,59

Radius of gyration: 15.27 Å; Cα contacts (8 Å, |Δi|>4): 41; chains: 1; bounding box: 34×31×32 Å

Secondary structure (DSSP, 8-state):
-PPPPPSS-SGGGGS--S----STT--HHHHHHHHHHHHHHHHHTTSS-----TTTT-------SS--HHHHHHHHHHHHHH-

Foldseek 3Di:
DDDPDQPADDDCRQPVDPDPPDDPPDDPSVVSVVVVVVVVLVVLVPDPQQAACQQPPHDDDDDDPDDDPVVVVVVVVVNRSHD